Protein AF-A0A5K0YKZ4-F1 (afdb_monomer)

Organism: NCBI:txid210225

Structure (mmCIF, N/CA/C/O backbone):
data_AF-A0A5K0YKZ4-F1
#
_entry.id   AF-A0A5K0YKZ4-F1
#
loop_
_atom_site.group_PDB
_atom_site.id
_atom_site.type_symbol
_atom_site.label_atom_id
_atom_site.label_alt_id
_atom_site.label_comp_id
_atom_site.label_asym_id
_atom_site.label_entity_id
_atom_site.label_seq_id
_atom_site.pdbx_PDB_ins_code
_atom_site.Cartn_x
_atom_site.Cartn_y
_atom_site.Cartn_z
_atom_site.occupancy
_atom_site.B_iso_or_equiv
_atom_site.auth_seq_id
_atom_site.auth_comp_id
_atom_site.auth_asym_id
_atom_site.auth_atom_id
_atom_site.pdbx_PDB_model_num
ATOM 1 N N . ARG A 1 1 ? -16.032 3.681 4.584 1.00 65.94 1 ARG A N 1
ATOM 2 C CA . ARG A 1 1 ? -14.609 3.799 4.984 1.00 65.94 1 ARG A CA 1
ATOM 3 C C . ARG A 1 1 ? -13.861 2.601 4.412 1.00 65.94 1 ARG A C 1
ATOM 5 O O . ARG A 1 1 ? -14.348 1.487 4.581 1.00 65.94 1 ARG A O 1
ATOM 12 N N . VAL A 1 2 ? -12.773 2.815 3.671 1.00 70.75 2 VAL A N 1
ATOM 13 C CA . VAL A 1 2 ? -12.025 1.732 3.008 1.00 70.75 2 VAL A CA 1
ATOM 14 C C . VAL A 1 2 ? -11.133 1.050 4.043 1.00 70.75 2 VAL A C 1
ATOM 16 O O . VAL A 1 2 ? -10.357 1.720 4.713 1.00 70.75 2 VAL A O 1
ATOM 19 N N . LYS A 1 3 ? -11.273 -0.269 4.201 1.00 83.00 3 LYS A N 1
ATOM 20 C CA . LYS A 1 3 ? -10.474 -1.074 5.149 1.00 83.00 3 LYS A CA 1
ATOM 21 C C . LYS A 1 3 ? -9.426 -1.938 4.451 1.00 83.00 3 LYS A C 1
ATOM 23 O O . LYS A 1 3 ? -8.472 -2.380 5.086 1.00 83.00 3 LYS A O 1
ATOM 28 N N . SER A 1 4 ? -9.607 -2.199 3.163 1.00 84.44 4 SER A N 1
ATOM 29 C CA . SER A 1 4 ? -8.727 -3.040 2.361 1.00 84.44 4 SER A CA 1
ATOM 30 C C . SER A 1 4 ? -8.576 -2.456 0.968 1.00 84.44 4 SER A C 1
ATOM 32 O O . SER A 1 4 ? -9.579 -2.150 0.327 1.00 84.44 4 SER A O 1
ATOM 34 N N . LEU A 1 5 ? -7.338 -2.354 0.504 1.00 83.19 5 LEU A N 1
ATOM 35 C CA . LEU A 1 5 ? -6.990 -1.929 -0.840 1.00 83.19 5 LEU A CA 1
ATOM 36 C C . LEU A 1 5 ? -6.095 -2.983 -1.487 1.00 83.19 5 LEU A C 1
ATOM 38 O O . LEU A 1 5 ? -5.194 -3.528 -0.848 1.00 83.19 5 LEU A O 1
ATOM 42 N N . SER A 1 6 ? -6.338 -3.281 -2.756 1.00 84.38 6 SER A N 1
ATOM 43 C CA . SER A 1 6 ? -5.458 -4.114 -3.571 1.00 84.38 6 SER A CA 1
ATOM 44 C C . SER A 1 6 ? -5.252 -3.433 -4.914 1.00 84.38 6 SER A C 1
ATOM 46 O O . SER A 1 6 ? -6.214 -3.133 -5.613 1.00 84.38 6 SER A O 1
ATOM 48 N N . LEU A 1 7 ? -3.994 -3.147 -5.219 1.00 80.06 7 LEU A N 1
ATOM 49 C CA . LEU A 1 7 ? -3.513 -2.529 -6.443 1.00 80.06 7 LEU A CA 1
ATOM 50 C C . LEU A 1 7 ? -2.570 -3.534 -7.092 1.00 80.06 7 LEU A C 1
ATOM 52 O O . LEU A 1 7 ? -1.512 -3.838 -6.541 1.00 80.06 7 LEU A O 1
ATOM 56 N N . GLU A 1 8 ? -2.984 -4.081 -8.227 1.00 82.88 8 GLU A N 1
ATOM 57 C CA . GLU A 1 8 ? -2.229 -5.091 -8.956 1.00 82.88 8 GLU A CA 1
ATOM 58 C C . GLU A 1 8 ? -2.095 -4.667 -10.420 1.00 82.88 8 GLU A C 1
ATOM 60 O O . GLU A 1 8 ? -3.086 -4.320 -11.060 1.00 82.88 8 GLU A O 1
ATOM 65 N N . GLY A 1 9 ? -0.866 -4.630 -10.939 1.00 72.94 9 GLY A N 1
ATOM 66 C CA . GLY A 1 9 ? -0.599 -4.260 -12.333 1.00 72.94 9 GLY A CA 1
ATOM 67 C C . GLY A 1 9 ? -0.804 -2.773 -12.641 1.00 72.94 9 GLY A C 1
ATOM 68 O O . GLY A 1 9 ? -0.986 -2.402 -13.801 1.00 72.94 9 GLY A O 1
ATOM 69 N N . CYS A 1 10 ? -0.802 -1.902 -11.625 1.00 75.12 10 CYS A N 1
ATOM 70 C CA . CYS A 1 10 ? -0.993 -0.470 -11.828 1.00 75.12 10 CYS A CA 1
ATOM 71 C C . CYS A 1 10 ? 0.284 0.164 -12.393 1.00 75.12 10 CYS A C 1
ATOM 73 O O . CYS A 1 10 ? 1.139 0.673 -11.669 1.00 75.12 10 CYS A O 1
ATOM 75 N N . SER A 1 11 ? 0.401 0.142 -13.716 1.00 70.75 11 SER A N 1
ATOM 76 C CA . SER A 1 11 ? 1.540 0.677 -14.460 1.00 70.75 11 SER A CA 1
ATOM 77 C C . SER A 1 11 ? 1.592 2.204 -14.493 1.00 70.75 11 SER A C 1
ATOM 79 O O . SER A 1 11 ? 2.668 2.740 -14.698 1.00 70.75 11 SER A O 1
ATOM 81 N N . LEU A 1 12 ? 0.486 2.915 -14.258 1.00 75.75 12 LEU A N 1
ATOM 82 C CA . LEU A 1 12 ? 0.447 4.388 -14.213 1.00 75.75 12 LEU A CA 1
ATOM 83 C C . LEU A 1 12 ? 0.518 4.962 -12.793 1.00 75.75 12 LEU A C 1
ATOM 85 O O . LEU A 1 12 ? 0.566 6.178 -12.622 1.00 75.75 12 LEU A O 1
ATOM 89 N N . LEU A 1 13 ? 0.478 4.108 -11.770 1.00 77.62 13 LEU A N 1
ATOM 90 C CA . LEU A 1 13 ? 0.410 4.565 -10.390 1.00 77.62 13 LEU A CA 1
ATOM 91 C C . LEU A 1 13 ? 1.808 4.952 -9.911 1.00 77.62 13 LEU A C 1
ATOM 93 O O . LEU A 1 13 ? 2.715 4.120 -9.867 1.00 77.62 13 LEU A O 1
ATOM 97 N N . THR A 1 14 ? 1.971 6.227 -9.579 1.00 79.75 14 THR A N 1
ATOM 98 C CA . THR A 1 14 ? 3.198 6.782 -9.007 1.00 79.75 14 THR A CA 1
ATOM 99 C C . THR A 1 14 ? 3.143 6.730 -7.484 1.00 79.75 14 THR A C 1
ATOM 101 O O . THR A 1 14 ? 2.063 6.682 -6.884 1.00 79.75 14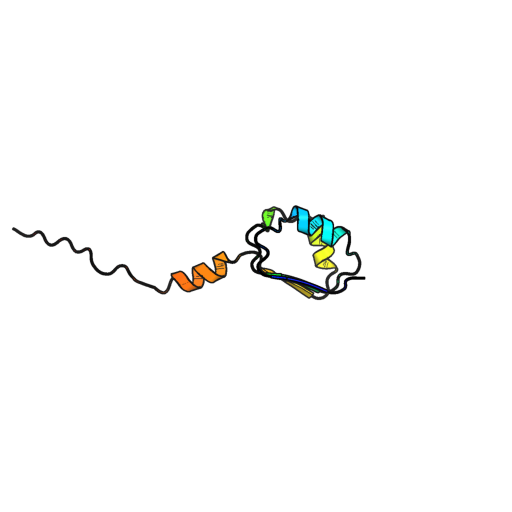 THR A O 1
ATOM 104 N N . THR A 1 15 ? 4.312 6.750 -6.842 1.00 81.19 15 THR A N 1
ATOM 105 C CA . THR A 1 15 ? 4.421 6.752 -5.376 1.00 81.19 15 THR A CA 1
ATOM 106 C C . THR A 1 15 ? 3.675 7.938 -4.754 1.00 81.19 15 THR A C 1
ATOM 108 O O . THR A 1 15 ? 2.963 7.768 -3.770 1.00 81.19 15 THR A O 1
ATOM 111 N N . GLU A 1 16 ? 3.738 9.103 -5.399 1.00 80.12 16 GLU A N 1
ATOM 112 C CA . GLU A 1 16 ? 3.044 10.331 -4.990 1.00 80.12 16 GLU A CA 1
ATOM 113 C C . GLU A 1 16 ? 1.510 10.187 -5.052 1.00 80.12 16 GLU A C 1
ATOM 115 O O . GLU A 1 16 ? 0.785 10.558 -4.125 1.00 80.12 16 GLU A O 1
ATOM 120 N N . GLY A 1 17 ? 0.996 9.546 -6.110 1.00 79.81 17 GLY A N 1
ATOM 121 C CA . GLY A 1 17 ? -0.428 9.236 -6.232 1.00 79.81 17 GLY A CA 1
ATOM 122 C C . GLY A 1 17 ? -0.901 8.279 -5.137 1.00 79.81 17 GLY A C 1
ATOM 123 O O . GLY A 1 17 ? -1.945 8.506 -4.523 1.00 79.81 17 GLY A O 1
ATOM 124 N N . LEU A 1 18 ? -0.110 7.244 -4.832 1.00 80.88 18 LEU A N 1
ATOM 125 C CA . LEU A 1 18 ? -0.402 6.332 -3.726 1.00 80.88 18 LEU A CA 1
ATOM 126 C C . LEU A 1 18 ? -0.404 7.054 -2.375 1.00 80.88 18 LEU A C 1
ATOM 128 O O . LEU A 1 18 ? -1.272 6.788 -1.545 1.00 80.88 18 LEU A O 1
ATOM 132 N N . GLU A 1 19 ? 0.536 7.973 -2.166 1.00 80.19 19 GLU A N 1
ATOM 133 C C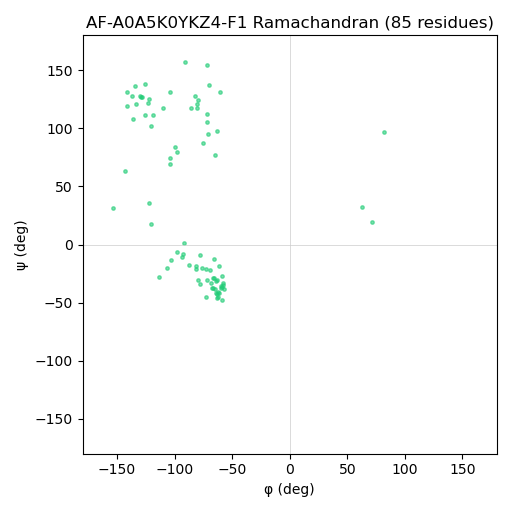A . GLU A 1 19 ? 0.649 8.747 -0.933 1.00 80.19 19 GLU A CA 1
ATOM 134 C C . GLU A 1 19 ? -0.624 9.549 -0.656 1.00 80.19 19 GLU A C 1
ATOM 136 O O . GLU A 1 19 ? -1.190 9.448 0.432 1.00 80.19 19 GLU A O 1
ATOM 141 N N . SER A 1 20 ? -1.135 10.265 -1.661 1.00 82.06 20 SER A N 1
ATOM 142 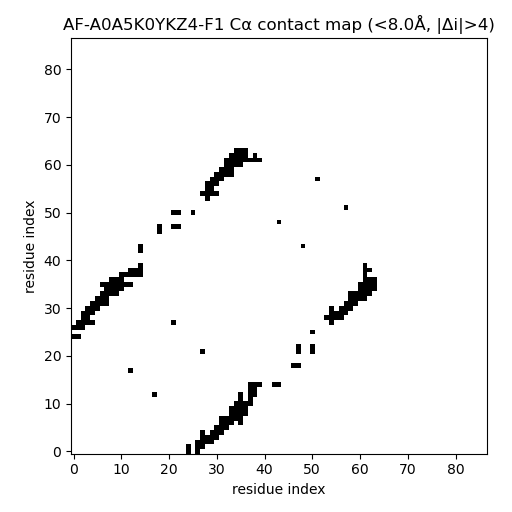C CA . SER A 1 20 ? -2.363 11.064 -1.535 1.00 82.06 20 SER A CA 1
ATOM 143 C C . SER A 1 20 ? -3.593 10.227 -1.140 1.00 82.06 20 SER A C 1
ATOM 145 O O . SER A 1 20 ? -4.429 10.652 -0.330 1.00 82.06 20 SER A O 1
ATOM 147 N N . LEU A 1 21 ? -3.680 8.998 -1.660 1.00 78.88 21 LEU A N 1
ATOM 148 C CA . LEU A 1 21 ? -4.752 8.052 -1.358 1.00 78.88 21 LEU A CA 1
ATOM 149 C C . LEU A 1 21 ? -4.616 7.486 0.057 1.00 78.88 21 LEU A C 1
ATOM 151 O O . LEU A 1 21 ? -5.588 7.437 0.811 1.00 78.88 21 LEU A O 1
ATOM 155 N N . VAL A 1 22 ? -3.400 7.093 0.436 1.00 77.38 22 VAL A N 1
ATOM 156 C CA . VAL A 1 22 ? -3.092 6.526 1.752 1.00 77.38 22 VAL A CA 1
ATOM 157 C C . VAL A 1 22 ? -3.262 7.568 2.863 1.00 77.38 22 VAL A C 1
ATOM 159 O O . VAL A 1 22 ? -3.826 7.248 3.908 1.00 77.38 22 VAL A O 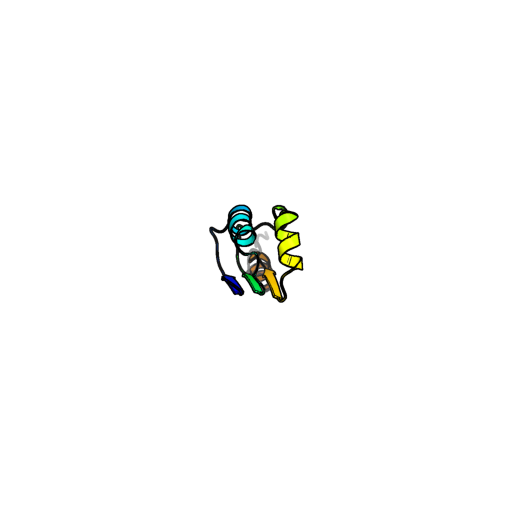1
ATOM 162 N N . LEU A 1 23 ? -2.894 8.828 2.615 1.00 77.19 23 LEU A N 1
ATOM 163 C CA . LEU A 1 23 ? -3.160 9.958 3.514 1.00 77.19 23 LEU A CA 1
ATOM 164 C C . LEU A 1 23 ? -4.662 10.167 3.758 1.00 77.19 23 LEU A C 1
ATOM 166 O O . LEU A 1 23 ? -5.075 10.503 4.872 1.00 77.19 23 LEU A O 1
ATOM 170 N N . SER A 1 24 ? -5.490 9.929 2.738 1.00 79.06 24 SER A N 1
ATOM 171 C CA . SER A 1 24 ? -6.950 10.002 2.859 1.00 79.06 24 SER A CA 1
ATOM 172 C C . SER A 1 24 ? -7.562 8.787 3.570 1.00 79.06 24 SER A C 1
ATOM 174 O O . SER A 1 24 ? -8.673 8.872 4.102 1.00 79.06 24 SER A O 1
ATOM 176 N N . TRP A 1 25 ? -6.862 7.650 3.635 1.00 80.50 25 TRP A N 1
ATOM 177 C CA . TRP A 1 25 ? -7.365 6.406 4.225 1.00 80.50 25 TRP A CA 1
ATOM 178 C C . TRP A 1 25 ? -6.778 6.109 5.609 1.00 80.50 25 TRP A C 1
ATOM 180 O O . TRP A 1 25 ? -6.021 5.162 5.800 1.00 80.50 25 TRP A O 1
ATOM 190 N N . LYS A 1 26 ? -7.240 6.853 6.621 1.00 73.75 26 LYS A N 1
ATOM 191 C CA . LYS A 1 26 ? -6.826 6.679 8.031 1.00 73.75 26 LYS A CA 1
ATOM 192 C C . LYS A 1 26 ? -7.227 5.353 8.700 1.00 73.75 26 LYS A C 1
ATOM 194 O O . LYS A 1 26 ? -6.747 5.060 9.786 1.00 73.75 26 LYS A O 1
ATOM 199 N N . GLU A 1 27 ? -8.112 4.563 8.095 1.00 80.00 27 GLU A N 1
ATOM 200 C CA . GLU A 1 27 ? -8.584 3.273 8.644 1.00 80.00 27 GLU A CA 1
ATOM 201 C C . GLU A 1 27 ? -8.299 2.088 7.732 1.00 80.00 27 GLU A C 1
ATOM 203 O O . GLU A 1 27 ? -8.907 1.016 7.867 1.00 80.00 27 GLU A O 1
ATOM 208 N N . LEU A 1 28 ? -7.380 2.270 6.788 1.00 81.81 28 LEU A N 1
ATOM 209 C CA . LEU A 1 28 ? -6.906 1.148 6.013 1.00 81.81 28 LEU A CA 1
ATOM 210 C C . LEU A 1 28 ? -6.259 0.142 6.975 1.00 81.81 28 LEU A C 1
ATOM 212 O O . LEU A 1 28 ? -5.470 0.507 7.838 1.00 81.81 28 LEU A O 1
ATOM 216 N N . GLN A 1 29 ? -6.636 -1.127 6.855 1.00 85.06 29 GLN A N 1
ATOM 217 C CA . GLN A 1 29 ? -6.054 -2.226 7.626 1.00 85.06 29 GLN A CA 1
ATOM 218 C C . GLN A 1 29 ? -5.278 -3.184 6.731 1.00 85.06 29 GLN A C 1
ATOM 220 O O . GLN A 1 29 ? -4.365 -3.850 7.210 1.00 85.06 29 GLN A O 1
ATOM 225 N N . ARG A 1 30 ? -5.655 -3.288 5.452 1.00 86.38 30 ARG A N 1
ATOM 226 C CA . ARG A 1 30 ? -5.015 -4.181 4.487 1.00 86.38 30 ARG A CA 1
ATOM 227 C C . ARG A 1 30 ? -4.629 -3.422 3.227 1.00 86.38 30 ARG A C 1
ATOM 229 O O . ARG A 1 30 ? -5.489 -2.799 2.611 1.00 86.38 30 ARG A O 1
ATOM 236 N N . LEU A 1 31 ? -3.371 -3.516 2.824 1.00 86.50 31 LEU A N 1
ATOM 237 C CA . LEU A 1 31 ? -2.870 -2.942 1.580 1.00 86.50 31 LEU A CA 1
ATOM 238 C C . LEU A 1 31 ? -2.086 -3.999 0.815 1.00 86.50 31 LEU A C 1
ATOM 240 O O . LEU A 1 31 ? -1.163 -4.612 1.350 1.00 86.50 31 LEU A O 1
ATOM 244 N N . ARG A 1 32 ? -2.431 -4.195 -0.453 1.00 86.38 32 ARG A N 1
ATOM 245 C CA . ARG A 1 32 ? -1.629 -4.986 -1.385 1.00 86.38 32 ARG A CA 1
ATOM 246 C C . ARG A 1 32 ? -1.252 -4.114 -2.566 1.00 86.38 32 ARG A C 1
ATOM 248 O O . ARG A 1 32 ? -2.129 -3.540 -3.196 1.00 86.38 32 ARG A O 1
ATOM 255 N N . VAL A 1 33 ? 0.039 -4.027 -2.840 1.00 82.31 33 VAL A N 1
ATOM 256 C CA . VAL A 1 33 ? 0.619 -3.348 -3.994 1.00 82.31 33 VAL A CA 1
ATOM 257 C C . VAL A 1 33 ? 1.502 -4.366 -4.693 1.00 82.31 33 VAL A C 1
ATOM 259 O O . VAL A 1 33 ? 2.501 -4.811 -4.126 1.00 82.31 33 VAL A O 1
ATOM 262 N N . VAL A 1 34 ? 1.104 -4.786 -5.888 1.00 80.00 34 VAL A N 1
ATOM 263 C CA . VAL A 1 34 ? 1.761 -5.848 -6.652 1.00 80.00 34 VAL A CA 1
ATOM 264 C C . VAL A 1 34 ? 1.924 -5.388 -8.099 1.00 80.00 34 VAL A C 1
ATOM 266 O O . VAL A 1 34 ? 0.986 -4.866 -8.690 1.00 80.00 34 VAL A O 1
ATOM 269 N N . SER A 1 35 ? 3.085 -5.616 -8.714 1.00 74.06 35 SER A N 1
ATOM 270 C CA . SER A 1 35 ? 3.275 -5.401 -10.158 1.00 74.06 35 SER A CA 1
ATOM 271 C C . SER A 1 35 ? 3.095 -3.930 -10.608 1.00 74.06 35 SER A C 1
ATOM 273 O O . SER A 1 35 ? 2.639 -3.631 -11.712 1.00 74.06 35 SER A O 1
ATOM 275 N N . CYS A 1 36 ? 3.443 -2.977 -9.741 1.00 76.50 36 CYS A N 1
ATOM 276 C CA . CYS A 1 36 ? 3.370 -1.540 -10.009 1.00 76.50 36 CYS A CA 1
ATOM 277 C C . CYS A 1 36 ? 4.748 -0.969 -10.383 1.00 76.50 36 CYS A C 1
ATOM 279 O O . CYS A 1 36 ? 5.442 -0.400 -9.544 1.00 76.50 36 CYS A O 1
ATOM 281 N N . ASN A 1 37 ? 5.129 -1.080 -11.659 1.00 72.81 37 ASN A N 1
ATOM 282 C CA . ASN A 1 37 ? 6.472 -0.717 -12.145 1.00 72.81 37 ASN A CA 1
ATOM 283 C C . ASN A 1 37 ? 6.878 0.757 -11.978 1.00 72.81 37 ASN A C 1
ATOM 285 O O . ASN A 1 37 ? 8.065 1.065 -12.070 1.00 72.81 37 ASN A O 1
ATOM 289 N N . ASN A 1 38 ? 5.925 1.669 -11.776 1.00 75.62 38 ASN A N 1
ATOM 290 C CA . ASN A 1 38 ? 6.217 3.089 -11.565 1.00 75.62 38 ASN A CA 1
ATOM 291 C C . ASN A 1 38 ? 6.358 3.474 -10.088 1.00 75.62 38 ASN A C 1
ATOM 293 O O . ASN A 1 38 ? 6.798 4.583 -9.787 1.00 75.62 38 ASN A O 1
ATOM 297 N N . ILE A 1 39 ? 6.045 2.563 -9.165 1.00 78.19 39 ILE A N 1
ATOM 298 C CA . ILE A 1 39 ? 6.277 2.780 -7.741 1.00 78.19 39 ILE A CA 1
ATOM 299 C C . ILE A 1 39 ? 7.712 2.370 -7.442 1.00 78.19 39 ILE A C 1
ATOM 301 O O . ILE A 1 39 ? 8.090 1.208 -7.596 1.00 78.19 39 ILE A O 1
ATOM 305 N N . LYS A 1 40 ? 8.516 3.332 -7.001 1.00 72.44 40 LYS A N 1
ATOM 306 C CA . LYS A 1 40 ? 9.896 3.085 -6.588 1.00 72.44 40 LYS A CA 1
ATOM 307 C C . LYS A 1 40 ? 9.969 3.095 -5.071 1.00 72.44 40 LYS A C 1
ATOM 309 O O . LYS A 1 40 ? 9.494 4.039 -4.449 1.00 72.44 40 LYS A O 1
ATOM 314 N N . ASP A 1 41 ? 10.611 2.079 -4.499 1.00 68.12 41 ASP A N 1
ATOM 315 C CA . ASP A 1 41 ? 10.816 1.965 -3.047 1.00 68.12 41 ASP A CA 1
ATOM 316 C C . ASP A 1 41 ? 11.572 3.177 -2.476 1.00 68.12 41 ASP A C 1
ATOM 318 O O . ASP A 1 41 ? 11.274 3.656 -1.390 1.00 68.12 41 ASP A O 1
ATOM 322 N N . ILE A 1 42 ? 12.487 3.746 -3.268 1.00 67.81 42 ILE A N 1
ATOM 323 C CA . ILE A 1 42 ? 13.281 4.918 -2.878 1.00 67.81 42 ILE A CA 1
ATOM 324 C C . ILE A 1 42 ? 12.472 6.216 -2.773 1.00 67.81 42 ILE A C 1
ATOM 326 O O . ILE A 1 42 ? 12.880 7.137 -2.077 1.00 67.81 42 ILE A O 1
ATOM 330 N N . GLU A 1 43 ? 11.323 6.279 -3.444 1.00 73.62 43 GLU A N 1
ATOM 331 C CA . GLU A 1 43 ? 10.424 7.437 -3.419 1.00 73.62 43 GLU A CA 1
ATOM 332 C C . GLU A 1 43 ? 9.366 7.296 -2.313 1.00 73.62 43 GLU A C 1
ATOM 334 O O . GLU A 1 43 ? 8.477 8.136 -2.187 1.00 73.62 43 GLU A O 1
ATOM 339 N N . VAL A 1 44 ? 9.399 6.207 -1.535 1.00 76.50 44 VAL A N 1
ATOM 340 C CA . VAL A 1 44 ? 8.457 6.001 -0.434 1.00 76.50 44 VAL A CA 1
ATOM 341 C C . VAL A 1 44 ? 8.813 6.967 0.686 1.00 76.50 44 VAL A C 1
ATOM 343 O O . VAL A 1 44 ? 9.849 6.850 1.341 1.00 76.50 44 VAL A O 1
ATOM 346 N N . THR A 1 45 ? 7.929 7.928 0.928 1.00 78.06 45 THR A N 1
ATOM 347 C CA . TH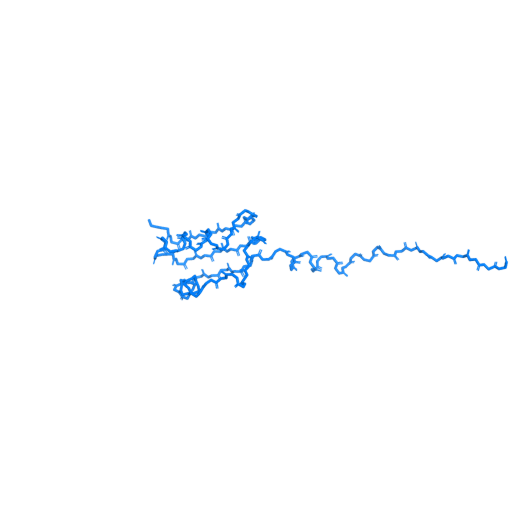R A 1 45 ? 8.110 8.897 2.004 1.00 78.06 45 THR A CA 1
ATOM 348 C C . THR A 1 45 ? 7.907 8.253 3.381 1.00 78.06 45 THR A C 1
ATOM 350 O O . THR A 1 45 ? 7.155 7.280 3.536 1.00 78.06 45 THR A O 1
ATOM 353 N N . PRO A 1 46 ? 8.515 8.821 4.437 1.00 78.81 46 PRO A N 1
ATOM 354 C CA . PRO A 1 46 ? 8.297 8.367 5.811 1.00 78.81 46 PRO A CA 1
ATOM 355 C C . PRO A 1 46 ? 6.823 8.450 6.243 1.00 78.81 46 PRO A C 1
ATOM 357 O O . PRO A 1 46 ? 6.379 7.661 7.076 1.00 78.81 46 PRO A O 1
ATOM 360 N N . SER A 1 47 ? 6.043 9.357 5.649 1.00 76.19 47 SER A N 1
ATOM 361 C CA . SER A 1 47 ? 4.597 9.466 5.866 1.00 76.19 47 SER A CA 1
ATOM 362 C C . SER A 1 47 ? 3.857 8.209 5.400 1.00 76.19 47 SER A C 1
ATOM 364 O O . SER A 1 47 ? 3.049 7.658 6.148 1.00 76.19 47 SER A O 1
ATOM 366 N N . LEU A 1 48 ? 4.175 7.708 4.201 1.00 78.75 48 LEU A N 1
ATOM 367 C CA . LEU A 1 48 ? 3.650 6.443 3.678 1.00 78.75 48 LEU A CA 1
ATOM 368 C C . LEU A 1 48 ? 4.081 5.255 4.544 1.00 78.75 48 LEU A C 1
ATOM 370 O O . LEU A 1 48 ? 3.249 4.426 4.916 1.00 78.75 48 LEU A O 1
ATOM 374 N N . ALA A 1 49 ? 5.361 5.212 4.921 1.00 79.69 49 ALA A N 1
ATOM 375 C CA . ALA A 1 49 ? 5.906 4.168 5.787 1.00 79.69 49 ALA A CA 1
ATOM 376 C C . ALA A 1 49 ? 5.210 4.121 7.159 1.00 79.69 49 ALA A C 1
ATOM 378 O O . ALA A 1 49 ? 4.930 3.043 7.685 1.00 79.69 49 ALA A O 1
ATOM 379 N N . SER A 1 50 ? 4.864 5.284 7.717 1.00 81.88 50 SER A N 1
ATOM 380 C CA . SER A 1 50 ? 4.110 5.380 8.969 1.00 81.88 50 SER A CA 1
ATOM 381 C C . SER A 1 50 ? 2.729 4.734 8.848 1.00 81.88 50 SER A C 1
ATOM 383 O O . SER A 1 50 ? 2.324 3.961 9.719 1.00 81.88 50 SER A O 1
ATOM 385 N N . VAL A 1 51 ? 2.028 4.952 7.729 1.00 78.12 51 VAL A N 1
ATOM 386 C CA . VAL A 1 51 ? 0.741 4.283 7.494 1.00 78.12 51 VAL A CA 1
ATOM 387 C C . VAL A 1 51 ? 0.926 2.784 7.294 1.00 78.12 51 VAL A C 1
ATOM 389 O O . VAL A 1 51 ? 0.130 2.012 7.823 1.00 78.12 51 VAL A O 1
ATOM 392 N N . PHE A 1 52 ? 1.999 2.346 6.628 1.00 77.38 52 PHE A N 1
ATOM 393 C CA . PHE A 1 52 ? 2.301 0.918 6.504 1.00 77.38 52 PHE A CA 1
ATOM 394 C C . PHE A 1 52 ? 2.469 0.218 7.848 1.00 77.38 52 PHE A C 1
ATOM 396 O O . PHE A 1 52 ? 2.030 -0.920 7.989 1.00 77.38 52 PHE A O 1
ATOM 403 N N . 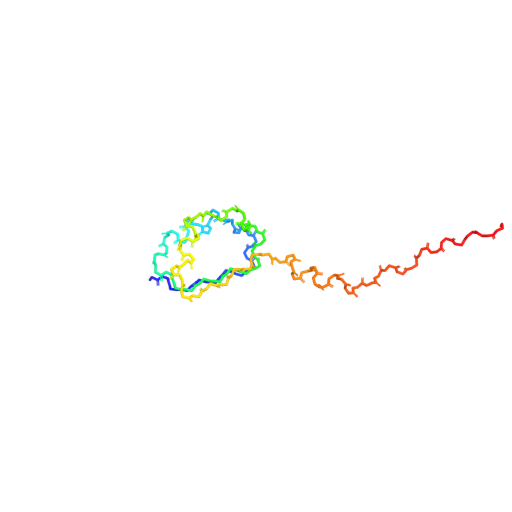SER A 1 53 ? 3.027 0.910 8.8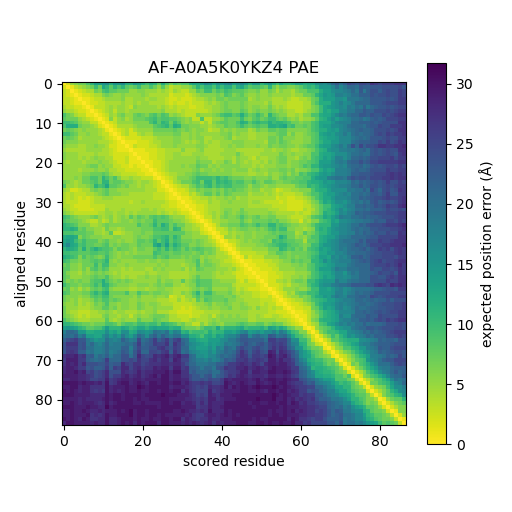39 1.00 78.44 53 SER A N 1
ATOM 404 C CA . SER A 1 53 ? 3.180 0.394 10.202 1.00 78.44 53 SER A CA 1
ATOM 405 C C . SER A 1 53 ? 1.839 0.191 10.926 1.00 78.44 53 SER A C 1
ATOM 407 O O . SER A 1 53 ? 1.703 -0.692 11.768 1.00 78.44 53 SER A O 1
ATOM 409 N N . VAL A 1 54 ? 0.814 0.978 10.579 1.00 81.62 54 VAL A N 1
ATOM 410 C CA . VAL A 1 54 ? -0.538 0.880 11.165 1.00 81.62 54 VAL A CA 1
ATOM 411 C C . VAL A 1 54 ? -1.370 -0.244 10.525 1.00 81.62 54 VAL A C 1
ATOM 413 O O . VAL A 1 54 ? -2.362 -0.701 11.103 1.00 81.62 54 VAL A O 1
ATOM 416 N N . LEU A 1 55 ? -0.981 -0.722 9.340 1.00 82.88 55 LEU A N 1
ATOM 417 C CA . LEU A 1 55 ? -1.699 -1.783 8.639 1.00 82.88 55 LEU A CA 1
ATOM 418 C C . LEU A 1 55 ? -1.534 -3.128 9.347 1.00 82.88 55 LEU A C 1
ATOM 420 O O . LEU A 1 55 ? -0.440 -3.542 9.713 1.00 82.88 55 LEU A O 1
ATOM 424 N N . LYS A 1 56 ? -2.635 -3.876 9.446 1.00 85.12 56 LYS A N 1
ATOM 425 C CA . LYS A 1 56 ? -2.604 -5.275 9.892 1.00 85.12 56 LYS A CA 1
ATOM 426 C C . LYS A 1 56 ? -1.997 -6.203 8.844 1.00 85.12 56 LYS A C 1
ATOM 428 O O . LYS A 1 56 ? -1.447 -7.238 9.199 1.00 85.12 56 LYS A O 1
ATOM 433 N N . GLU A 1 57 ? -2.148 -5.876 7.563 1.00 85.44 57 GLU A N 1
ATOM 434 C CA . GLU A 1 57 ? -1.640 -6.692 6.461 1.00 85.44 57 GLU A CA 1
ATOM 435 C C . GLU A 1 57 ? -1.097 -5.797 5.341 1.00 85.44 57 GLU A C 1
ATOM 437 O O . GLU A 1 57 ? -1.841 -5.018 4.742 1.00 85.44 57 GLU A O 1
ATOM 442 N N . LEU A 1 58 ? 0.195 -5.931 5.038 1.00 85.00 58 LEU A N 1
ATOM 443 C CA . LEU A 1 58 ? 0.882 -5.223 3.960 1.00 85.00 58 LEU A CA 1
ATOM 444 C C . LEU A 1 58 ? 1.519 -6.250 3.013 1.00 85.00 58 LEU A C 1
ATOM 446 O O . LEU A 1 58 ? 2.375 -7.032 3.423 1.00 85.00 58 LEU A O 1
ATOM 450 N N . LYS A 1 59 ? 1.150 -6.222 1.730 1.00 84.12 59 LYS A N 1
ATOM 451 C CA . LYS A 1 59 ? 1.965 -6.807 0.655 1.00 84.12 59 LYS A CA 1
ATOM 452 C C . LYS A 1 59 ? 2.534 -5.691 -0.197 1.00 84.12 59 LYS A C 1
ATOM 454 O O . LYS A 1 59 ? 1.779 -4.987 -0.859 1.00 84.12 59 LYS A O 1
ATOM 459 N N . TRP A 1 60 ? 3.855 -5.591 -0.217 1.00 80.31 60 TRP A N 1
ATOM 460 C CA . TRP A 1 60 ? 4.581 -4.605 -1.000 1.00 80.31 60 TRP A CA 1
ATOM 461 C C . TRP A 1 60 ? 5.513 -5.307 -1.989 1.00 80.31 60 TRP A C 1
ATOM 463 O O . TRP A 1 60 ? 6.542 -5.865 -1.610 1.00 80.31 60 TRP A O 1
ATOM 473 N N . ARG A 1 61 ? 5.094 -5.366 -3.255 1.00 78.25 61 ARG A N 1
ATOM 474 C CA . ARG A 1 61 ? 5.822 -5.968 -4.383 1.00 78.25 61 ARG A CA 1
ATOM 475 C C . ARG A 1 61 ? 5.610 -5.141 -5.664 1.00 78.25 61 ARG A C 1
ATOM 477 O O . ARG A 1 61 ? 5.012 -5.644 -6.614 1.00 78.25 61 ARG A O 1
ATOM 484 N N . PRO A 1 62 ? 6.053 -3.872 -5.712 1.00 72.19 62 PRO A N 1
ATOM 485 C CA . PRO A 1 62 ? 5.878 -3.032 -6.898 1.00 72.19 62 PRO A CA 1
ATOM 486 C C . PRO A 1 62 ? 6.669 -3.540 -8.117 1.00 72.19 62 PRO A C 1
ATOM 488 O O . PRO A 1 62 ? 6.227 -3.381 -9.250 1.00 72.19 62 PRO A O 1
ATOM 491 N N . ASP A 1 63 ? 7.795 -4.217 -7.903 1.00 64.56 63 ASP A N 1
ATOM 492 C CA . ASP A 1 63 ? 8.683 -4.642 -8.982 1.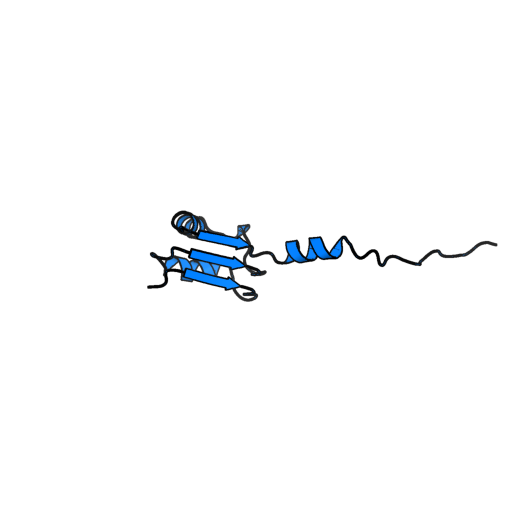00 64.56 63 ASP A CA 1
ATOM 493 C C . ASP A 1 63 ? 8.205 -5.934 -9.683 1.00 64.56 63 ASP A C 1
ATOM 495 O O . ASP A 1 63 ? 8.093 -6.991 -9.059 1.00 64.56 63 ASP A O 1
ATOM 499 N N . THR A 1 64 ? 7.954 -5.865 -10.998 1.00 55.91 64 THR A N 1
ATOM 500 C CA . THR A 1 64 ? 7.772 -7.066 -11.849 1.00 55.91 64 THR A CA 1
ATOM 501 C C . THR A 1 64 ? 9.076 -7.619 -12.403 1.00 55.91 64 THR A C 1
ATOM 503 O O . THR A 1 64 ? 9.118 -8.772 -12.839 1.00 55.91 64 THR A O 1
ATOM 506 N N . LYS A 1 65 ? 10.155 -6.827 -12.398 1.00 52.78 65 LYS A N 1
ATOM 507 C CA . LYS A 1 65 ? 11.442 -7.236 -12.972 1.00 52.78 65 LYS A CA 1
ATOM 508 C C . LYS A 1 65 ? 12.044 -8.420 -12.235 1.00 52.78 65 LYS A C 1
ATOM 510 O O . LYS A 1 65 ? 12.660 -9.262 -12.874 1.00 52.78 65 LYS A O 1
ATOM 515 N N . SER A 1 66 ? 11.791 -8.538 -10.939 1.00 46.41 66 SER A N 1
ATOM 516 C CA . SER A 1 66 ? 12.189 -9.695 -10.138 1.00 46.41 66 SER A CA 1
ATOM 517 C C . SER A 1 66 ? 11.507 -10.995 -10.597 1.00 46.41 66 SER A C 1
ATOM 519 O O . SER A 1 66 ? 12.108 -12.058 -10.512 1.00 46.41 66 SER A O 1
ATOM 521 N N . VAL A 1 67 ? 10.283 -10.926 -11.139 1.00 48.06 67 VAL A N 1
ATOM 522 C CA . VAL A 1 67 ? 9.561 -12.098 -11.679 1.00 48.06 67 VAL A CA 1
ATOM 523 C C . VAL A 1 67 ? 10.087 -12.480 -13.071 1.00 48.06 67 VAL A C 1
ATOM 525 O O . VAL A 1 67 ? 10.174 -13.658 -13.412 1.00 48.06 67 VAL A O 1
ATOM 528 N N . LEU A 1 68 ? 10.498 -11.490 -13.870 1.00 45.31 68 LEU A N 1
ATOM 529 C CA . LEU A 1 68 ? 11.074 -11.718 -15.200 1.00 45.31 68 LEU A CA 1
ATOM 530 C C . LEU A 1 68 ? 12.553 -12.131 -15.149 1.00 45.31 68 LEU A C 1
ATOM 532 O O . LEU A 1 68 ? 12.992 -12.893 -16.006 1.00 45.31 68 LEU A O 1
ATOM 536 N N . ALA A 1 69 ? 13.316 -11.681 -14.150 1.00 47.16 69 ALA A N 1
ATOM 537 C CA . ALA A 1 69 ? 14.701 -12.103 -13.949 1.00 47.16 69 ALA A CA 1
ATOM 538 C C . ALA A 1 69 ? 14.795 -13.601 -13.616 1.00 47.16 69 ALA A C 1
ATOM 540 O O . ALA A 1 69 ? 15.673 -14.283 -14.141 1.00 47.16 69 ALA A O 1
ATOM 541 N N . ASP A 1 70 ? 13.850 -14.122 -12.828 1.00 47.06 70 ASP A N 1
ATOM 542 C CA . ASP A 1 70 ? 13.786 -15.548 -12.486 1.00 47.06 70 ASP A CA 1
ATOM 543 C C . ASP A 1 70 ? 13.432 -16.420 -13.710 1.00 47.06 70 ASP A C 1
ATOM 545 O O . ASP A 1 70 ? 13.973 -17.507 -13.897 1.00 47.06 70 ASP A O 1
ATOM 549 N N . SER A 1 71 ? 12.610 -15.896 -14.629 1.00 51.19 71 SER A N 1
ATOM 550 C CA . SER A 1 71 ? 12.216 -16.611 -15.857 1.00 51.19 71 SER A CA 1
ATOM 551 C C . SER A 1 71 ? 13.250 -16.531 -16.993 1.00 51.19 71 SER A C 1
ATOM 553 O O . SER A 1 71 ? 13.236 -17.365 -17.900 1.00 51.19 71 SER A O 1
ATOM 555 N N . LEU A 1 72 ? 14.156 -15.545 -16.980 1.00 47.28 72 LEU A N 1
ATOM 556 C CA . LEU A 1 72 ? 15.137 -15.339 -18.056 1.00 47.28 72 LEU A CA 1
ATOM 557 C C . LEU A 1 72 ? 16.496 -16.012 -17.815 1.00 47.28 72 LEU A C 1
ATOM 559 O O . LEU A 1 72 ? 17.274 -16.121 -18.760 1.00 47.28 72 LEU A O 1
ATOM 563 N N . PHE A 1 73 ? 16.781 -16.532 -16.615 1.00 49.12 73 PHE A N 1
ATOM 564 C CA . PHE A 1 73 ? 18.032 -17.269 -16.368 1.00 49.12 73 PHE A CA 1
ATOM 565 C C . PHE A 1 73 ? 18.013 -18.718 -16.908 1.00 49.12 73 PHE A C 1
ATOM 567 O O . PHE A 1 73 ? 19.046 -19.380 -16.951 1.00 49.12 73 PHE A O 1
ATOM 574 N N . GLY A 1 74 ? 16.855 -19.214 -17.365 1.00 49.81 74 GLY A N 1
ATOM 575 C CA . GLY A 1 74 ? 16.681 -20.598 -17.828 1.00 49.81 74 GLY A CA 1
ATOM 576 C C . GLY A 1 74 ? 16.631 -20.819 -19.344 1.00 49.81 74 GLY A C 1
ATOM 577 O O . GLY A 1 74 ? 16.762 -21.958 -19.785 1.00 49.81 74 GLY A O 1
ATOM 578 N N . THR A 1 75 ? 16.467 -19.780 -20.173 1.00 55.22 75 THR A N 1
ATOM 579 C CA . THR A 1 75 ? 16.404 -19.974 -21.636 1.00 55.22 75 THR A CA 1
ATOM 580 C C . THR A 1 75 ? 17.761 -19.690 -22.267 1.00 55.22 75 THR A C 1
ATOM 582 O O . THR A 1 75 ? 18.009 -18.631 -22.839 1.00 55.22 75 THR A O 1
ATOM 585 N N . GLY A 1 76 ? 18.657 -20.673 -22.165 1.00 53.88 76 GLY A N 1
ATOM 586 C CA . GLY A 1 76 ? 19.882 -20.742 -22.955 1.00 53.88 76 GLY A CA 1
ATOM 587 C C . GLY A 1 76 ? 19.577 -20.917 -24.447 1.00 53.88 76 GLY A C 1
ATOM 588 O O . GLY A 1 76 ? 19.730 -22.004 -24.990 1.00 53.88 76 GLY A O 1
ATOM 589 N N . MET A 1 77 ? 19.176 -19.846 -25.133 1.00 55.03 77 MET A N 1
ATOM 590 C CA . MET A 1 77 ? 19.218 -19.747 -26.598 1.00 55.03 77 MET A CA 1
ATOM 591 C C . MET A 1 77 ? 20.400 -18.866 -27.012 1.00 55.03 77 MET A C 1
ATOM 593 O O . MET A 1 77 ? 20.251 -17.754 -27.502 1.00 55.03 77 MET A O 1
ATOM 597 N N . GLY A 1 78 ? 21.603 -19.396 -26.799 1.00 52.41 78 GLY A N 1
ATOM 598 C CA . GLY A 1 78 ? 22.864 -18.898 -27.357 1.00 52.41 78 GLY A CA 1
ATOM 599 C C . GLY A 1 78 ? 23.563 -19.984 -28.174 1.00 52.41 78 GLY A C 1
ATOM 600 O O . GLY A 1 78 ? 24.778 -20.139 -28.110 1.00 52.41 78 GLY A O 1
ATOM 601 N N . GLY A 1 79 ? 22.790 -20.820 -28.868 1.00 57.00 79 GLY A N 1
ATOM 602 C CA . GLY A 1 79 ? 23.317 -21.852 -29.750 1.00 57.00 79 GLY A CA 1
ATOM 603 C C . GLY A 1 79 ? 23.676 -21.275 -31.118 1.00 57.00 79 GLY A C 1
ATOM 604 O O . GLY A 1 79 ? 22.823 -20.701 -31.783 1.00 57.00 79 GLY A O 1
ATOM 605 N N . LYS A 1 80 ? 24.916 -21.541 -31.547 1.00 54.34 80 LYS A N 1
ATOM 606 C CA . LYS A 1 80 ? 25.504 -21.361 -32.891 1.00 54.34 80 LYS A CA 1
ATOM 607 C C . LYS A 1 80 ? 26.000 -19.963 -33.278 1.00 54.34 80 LYS A C 1
ATOM 609 O O . LYS A 1 80 ? 25.307 -19.156 -33.881 1.00 54.34 80 LYS A O 1
ATOM 614 N N . GLY A 1 81 ? 27.311 -19.800 -33.102 1.00 49.78 81 GLY A N 1
ATOM 615 C CA . GLY A 1 81 ? 28.132 -18.808 -33.798 1.00 49.78 81 GLY A CA 1
ATOM 616 C C . GLY A 1 81 ? 29.599 -19.232 -33.926 1.00 49.78 81 GLY A C 1
ATOM 617 O O . GLY A 1 81 ? 30.485 -18.386 -33.876 1.00 49.78 81 GLY A O 1
ATOM 618 N N . GLY A 1 82 ? 29.879 -20.537 -34.032 1.00 53.41 82 GLY A N 1
ATOM 619 C CA . GLY A 1 82 ? 31.229 -21.044 -34.288 1.00 53.41 82 GLY A CA 1
ATOM 620 C C . GLY A 1 82 ? 31.636 -20.736 -35.726 1.00 53.41 82 GLY A C 1
ATOM 621 O O . GLY A 1 82 ? 31.273 -21.468 -36.643 1.00 53.41 82 GLY A O 1
ATOM 622 N N . LYS A 1 83 ? 32.351 -19.627 -35.920 1.00 58.62 83 LYS A N 1
ATOM 623 C CA . LYS A 1 83 ? 32.967 -19.238 -37.191 1.00 58.62 83 LYS A CA 1
ATOM 624 C C . LYS A 1 83 ? 34.011 -20.292 -37.577 1.00 58.62 83 LYS A C 1
ATOM 626 O O . LYS A 1 83 ? 35.130 -20.277 -37.074 1.00 58.62 83 LYS A O 1
ATOM 631 N N . PHE A 1 84 ? 33.630 -21.223 -38.446 1.00 56.41 84 PHE A N 1
ATOM 632 C CA . PHE A 1 84 ? 34.564 -22.101 -39.142 1.00 56.41 84 PHE A CA 1
ATOM 633 C C . PHE A 1 84 ? 35.320 -21.280 -40.188 1.00 56.41 84 PHE A C 1
ATOM 635 O O . PHE A 1 84 ? 34.769 -20.967 -41.236 1.00 56.41 84 PHE A O 1
ATOM 642 N N . PHE A 1 85 ? 36.586 -20.972 -39.917 1.00 56.72 85 PHE A N 1
ATOM 643 C CA . PHE A 1 85 ? 37.570 -20.693 -40.959 1.00 56.72 85 PHE A CA 1
ATOM 644 C C . PHE A 1 85 ? 38.858 -21.421 -40.584 1.00 56.72 85 PHE A C 1
ATOM 646 O O . PHE A 1 85 ? 39.536 -21.058 -39.623 1.00 56.72 85 PHE A O 1
ATOM 653 N N . LYS A 1 86 ? 39.170 -22.495 -41.314 1.00 52.62 86 LYS A N 1
ATOM 654 C CA . LYS A 1 86 ? 40.478 -23.145 -41.277 1.00 52.62 86 LYS A CA 1
ATOM 655 C C . LYS A 1 86 ? 40.908 -23.483 -42.703 1.00 52.62 86 LYS A C 1
ATOM 657 O O . LYS A 1 86 ? 40.177 -24.192 -43.389 1.00 52.62 86 LYS A O 1
ATOM 662 N N . ARG A 1 87 ? 42.134 -23.036 -43.001 1.00 45.22 87 ARG A N 1
ATOM 663 C C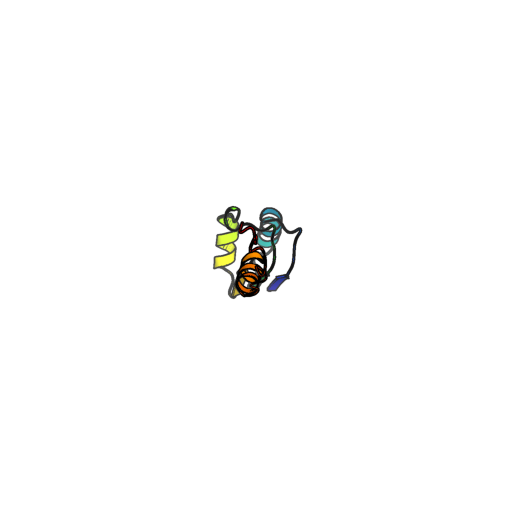A . ARG A 1 87 ? 42.930 -23.081 -44.240 1.00 45.22 87 ARG A CA 1
ATOM 664 C C . ARG A 1 87 ? 42.551 -22.090 -45.328 1.00 45.22 87 ARG A C 1
ATOM 666 O O . ARG A 1 87 ? 41.455 -22.221 -45.900 1.00 45.22 87 ARG A O 1
#

Foldseek 3Di:
DAQEDAAEQQQPDALVNVLVVLVVCPRHQYYHAACHQRYDPVPNDVSNVVSVVNHVYYHDHNDPVVVVVVVPVPDPPPPDDPDDDDD

Solvent-accessible surface area (backbone atoms only — not comparable to full-atom values): 5310 Å² total; per-residue (Å²): 134,63,43,67,48,78,44,69,60,39,61,84,44,38,45,69,60,52,41,61,53,52,72,71,40,87,61,42,34,31,42,35,38,32,40,15,68,49,37,48,79,89,64,60,47,70,70,52,52,52,54,56,69,67,30,82,39,78,44,85,39,28,65,48,61,68,62,51,54,68,64,58,78,72,68,86,82,80,80,86,80,84,81,86,81,84,135

InterPro domains:
  IPR032675 Leucine-rich repeat domain superfamily [G3DSA:3.80.10.10] (1-72)

Secondary structure (DSSP, 8-state):
---EEEEES-TT--HHHHHHHHHH-TT--EEEEES-TT--GGG--HHHHHHHHH-SEEEEE--SHHHHHHHHSS-------------

Radius of gyration: 20.53 Å; Cα contacts (8 Å, |Δi|>4): 104; chains: 1; bounding box: 58×34×55 Å

Sequence (87 aa):
RVKSLSLEGCSLLTTEGLESLVLSWKELQRLRVVSCNNIKDIEVTPSLASVFSVLKELKWRPDTKSVLADSLFGTGMGGKGGKFFKR

Mean predicted aligned error: 12.85 Å

pLDDT: mean 71.14, std 12.91, range [45.22, 86.5]